Protein AF-A0A7C1GB24-F1 (afdb_monomer_lite)

Sequence (104 aa):
MDYRIENNWYEDTQGGSRRIYVYAGARSGGPGGTTQIGVVIVRILEIFVLENETRISVVEHSVYLTPCQGGPVRVVDAVSEVLTLQSASGHTFTFDVPARQFLP

pLDDT: mean 91.96, std 10.69, range [50.69, 98.56]

Structure (mmCIF, N/CA/C/O backbone):
data_AF-A0A7C1GB24-F1
#
_entry.id   AF-A0A7C1GB24-F1
#
loop_
_atom_site.group_PDB
_atom_site.id
_atom_site.type_symbol
_atom_site.label_atom_id
_atom_site.label_alt_id
_atom_site.label_comp_id
_atom_site.label_asym_id
_atom_site.label_entity_id
_atom_site.label_seq_id
_atom_site.pdbx_PDB_ins_code
_atom_site.Cartn_x
_atom_site.Cartn_y
_atom_site.Cartn_z
_atom_site.occupancy
_atom_site.B_iso_or_equiv
_atom_site.auth_seq_id
_atom_site.auth_comp_id
_atom_site.auth_asym_id
_atom_site.auth_atom_id
_atom_site.pdbx_PDB_model_num
ATOM 1 N N . MET A 1 1 ? 7.061 17.951 -2.820 1.00 61.88 1 MET A N 1
ATOM 2 C CA . MET A 1 1 ? 7.457 16.744 -3.574 1.00 61.88 1 MET A CA 1
ATOM 3 C C . MET A 1 1 ? 6.188 16.194 -4.172 1.00 61.88 1 MET A C 1
ATOM 5 O O . MET A 1 1 ? 5.239 16.020 -3.421 1.00 61.88 1 MET A O 1
ATOM 9 N N . ASP A 1 2 ? 6.170 15.970 -5.480 1.00 83.44 2 ASP A N 1
ATOM 10 C CA . ASP A 1 2 ? 4.975 15.472 -6.154 1.00 83.44 2 ASP A CA 1
ATOM 11 C C . ASP A 1 2 ? 5.076 13.960 -6.328 1.00 83.44 2 ASP A C 1
ATOM 13 O O . ASP A 1 2 ? 6.159 13.413 -6.556 1.00 83.44 2 ASP A O 1
ATOM 17 N N . TYR A 1 3 ? 3.940 13.284 -6.213 1.00 88.56 3 TYR A N 1
ATOM 18 C CA . TYR A 1 3 ? 3.826 11.846 -6.402 1.00 88.56 3 TYR A CA 1
ATOM 19 C C . TYR A 1 3 ? 2.800 11.581 -7.490 1.00 88.56 3 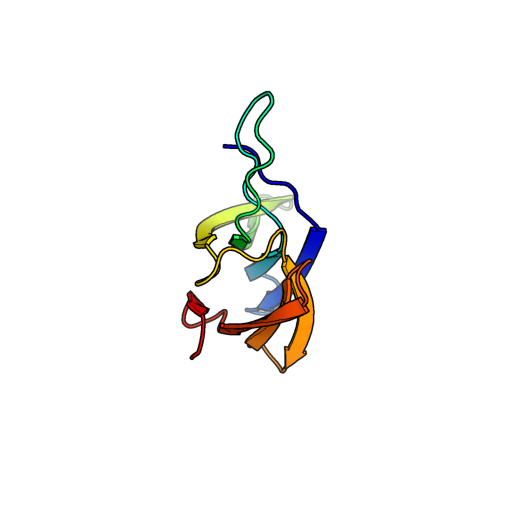TYR A C 1
ATOM 21 O O . TYR A 1 3 ? 1.736 12.201 -7.513 1.00 88.56 3 TYR A O 1
ATOM 29 N N . ARG A 1 4 ? 3.105 10.640 -8.380 1.00 90.31 4 ARG A N 1
ATOM 30 C CA . ARG A 1 4 ? 2.116 10.087 -9.298 1.00 90.31 4 ARG A CA 1
ATOM 31 C C . ARG A 1 4 ? 1.582 8.808 -8.686 1.00 90.31 4 ARG A C 1
ATOM 33 O O . ARG A 1 4 ? 2.304 7.817 -8.630 1.00 90.31 4 ARG A O 1
ATOM 40 N N . ILE A 1 5 ? 0.344 8.853 -8.212 1.00 94.19 5 ILE A N 1
ATOM 41 C CA . ILE A 1 5 ? -0.330 7.692 -7.632 1.00 94.19 5 ILE A CA 1
ATOM 42 C C . ILE A 1 5 ? -0.952 6.870 -8.753 1.00 94.19 5 ILE A C 1
ATOM 44 O O . ILE A 1 5 ? -1.641 7.413 -9.613 1.00 94.19 5 ILE A O 1
ATOM 48 N N . GLU A 1 6 ? -0.697 5.568 -8.738 1.00 95.81 6 GLU A N 1
ATOM 49 C CA . GLU A 1 6 ? -1.246 4.627 -9.709 1.00 95.81 6 GLU A CA 1
ATOM 50 C C . GLU A 1 6 ? -2.498 3.943 -9.152 1.00 95.81 6 GLU A C 1
ATOM 52 O O . GLU A 1 6 ? -3.511 3.848 -9.841 1.00 95.81 6 GLU A O 1
ATOM 57 N N . ASN A 1 7 ? -2.449 3.497 -7.895 1.00 98.19 7 ASN A N 1
ATOM 58 C CA . ASN A 1 7 ? -3.603 2.992 -7.159 1.00 98.19 7 ASN A CA 1
ATOM 59 C C . ASN A 1 7 ? -3.373 3.057 -5.642 1.00 98.19 7 ASN A C 1
ATOM 61 O O . ASN A 1 7 ? -2.372 3.590 -5.156 1.00 98.19 7 ASN A O 1
ATOM 65 N N . ASN A 1 8 ? -4.346 2.555 -4.886 1.00 98.25 8 ASN A N 1
ATOM 66 C CA . ASN A 1 8 ? -4.248 2.425 -3.443 1.00 98.25 8 ASN A CA 1
ATOM 67 C C . ASN A 1 8 ? -4.926 1.146 -2.959 1.00 98.25 8 ASN A C 1
ATOM 69 O O . ASN A 1 8 ? -5.823 0.621 -3.617 1.00 98.25 8 ASN A O 1
ATOM 73 N N . TRP A 1 9 ? -4.490 0.703 -1.791 1.00 98.38 9 TRP A N 1
ATOM 74 C CA . TRP A 1 9 ? -5.188 -0.230 -0.923 1.00 98.38 9 TRP A CA 1
ATOM 75 C C . TRP A 1 9 ? -5.576 0.510 0.360 1.00 98.38 9 TRP A C 1
ATOM 77 O O . TRP A 1 9 ? -4.907 1.479 0.743 1.00 98.38 9 TRP A O 1
ATOM 87 N N . TYR A 1 10 ? -6.647 0.079 1.020 1.00 97.56 10 TYR A N 1
ATOM 88 C CA . TYR A 1 10 ? -6.994 0.594 2.336 1.00 97.56 10 TYR A CA 1
ATOM 89 C C . TYR A 1 10 ? -7.663 -0.462 3.208 1.00 97.56 10 TYR A C 1
ATOM 91 O O . TYR A 1 10 ? -8.293 -1.389 2.700 1.00 97.56 10 TYR A O 1
ATOM 99 N N . GLU A 1 11 ? -7.590 -0.244 4.517 1.00 97.00 11 GLU A N 1
ATOM 100 C CA . GLU A 1 11 ? -8.309 -1.024 5.516 1.00 97.00 11 GLU A CA 1
ATOM 101 C C . GLU A 1 11 ? -8.848 -0.129 6.632 1.00 97.00 11 GLU A C 1
ATOM 103 O O . GLU A 1 11 ? -8.194 0.823 7.073 1.00 97.00 11 GLU A O 1
ATOM 108 N N . ASP A 1 12 ? -10.061 -0.450 7.078 1.00 96.50 12 ASP A N 1
ATOM 109 C CA . ASP A 1 12 ? -10.673 0.112 8.275 1.00 96.50 12 ASP A CA 1
ATOM 110 C C . ASP A 1 12 ? -10.399 -0.802 9.471 1.00 96.50 12 ASP A C 1
ATOM 112 O O . ASP A 1 12 ? -10.795 -1.963 9.503 1.00 96.50 12 ASP A O 1
ATOM 116 N N . THR A 1 13 ? -9.754 -0.245 10.488 1.00 94.00 13 THR A N 1
ATOM 117 C CA . THR A 1 13 ? -9.390 -0.909 11.741 1.00 94.00 13 THR A CA 1
ATOM 118 C C . THR A 1 13 ? -10.098 -0.230 12.915 1.00 94.00 13 THR A C 1
ATOM 120 O O . THR A 1 13 ? -10.737 0.815 12.767 1.00 94.00 13 THR A O 1
ATOM 123 N N . GLN A 1 14 ? -10.031 -0.839 14.103 1.00 93.44 14 GLN A N 1
ATOM 124 C CA . GLN A 1 14 ? -10.641 -0.301 15.331 1.00 93.44 14 GLN A CA 1
ATOM 125 C C . GLN A 1 14 ? -12.145 0.020 15.194 1.00 93.44 14 GLN A C 1
ATOM 127 O O . GLN A 1 14 ? -12.642 1.008 15.727 1.00 93.44 14 GLN A O 1
ATOM 132 N N . GLY A 1 15 ? -12.890 -0.808 14.454 1.00 92.31 15 GLY A N 1
ATOM 133 C CA . GLY A 1 15 ? -14.323 -0.584 14.226 1.00 92.31 15 GLY A CA 1
ATOM 134 C C . GLY A 1 15 ? -14.629 0.616 13.321 1.00 92.31 15 GLY A C 1
ATOM 135 O O . GLY A 1 15 ? -15.720 1.172 13.404 1.00 92.31 15 GLY A O 1
ATOM 136 N N . GLY A 1 16 ? -13.674 1.025 12.479 1.00 93.94 16 GLY A N 1
ATOM 137 C CA . GLY A 1 16 ? -13.818 2.134 11.533 1.00 93.94 16 GLY A CA 1
ATOM 138 C C . GLY A 1 16 ? -13.354 3.489 12.069 1.00 93.94 16 GLY A C 1
ATOM 139 O O . GLY A 1 16 ? -13.383 4.469 11.330 1.00 93.94 16 GLY A O 1
ATOM 140 N N . SER A 1 17 ? -12.887 3.565 13.320 1.00 96.56 17 SER A N 1
ATOM 141 C CA . SER A 1 17 ? -12.293 4.789 13.876 1.00 96.56 17 SER A CA 1
ATOM 142 C C . SER A 1 17 ? -10.852 5.018 13.417 1.00 96.56 17 SER A C 1
ATOM 144 O O . SER A 1 17 ? -10.293 6.089 13.649 1.00 96.56 17 SER A O 1
ATOM 146 N N . ARG A 1 18 ? -10.234 4.042 12.744 1.00 97.31 18 ARG A N 1
ATOM 147 C CA . ARG A 1 18 ? -8.890 4.175 12.185 1.00 97.31 18 ARG A CA 1
ATOM 148 C C . ARG A 1 18 ? -8.839 3.602 10.778 1.00 97.31 18 ARG A C 1
ATOM 150 O O . ARG A 1 18 ? -9.144 2.433 10.586 1.00 97.31 18 ARG A O 1
ATOM 157 N N . ARG A 1 19 ? -8.390 4.394 9.806 1.00 97.62 19 ARG A N 1
ATOM 158 C CA . ARG A 1 19 ? -8.230 3.960 8.411 1.00 97.62 19 ARG A CA 1
ATOM 159 C C . ARG A 1 19 ? -6.773 4.016 7.989 1.00 97.62 19 ARG A C 1
ATOM 161 O O . ARG A 1 19 ? -6.128 5.052 8.141 1.00 97.62 19 ARG A O 1
ATOM 168 N N . ILE A 1 20 ? -6.272 2.927 7.423 1.00 97.69 20 ILE A N 1
ATOM 169 C CA . ILE A 1 20 ? -4.931 2.842 6.844 1.00 97.69 20 ILE A CA 1
ATOM 170 C C . ILE A 1 20 ? -5.080 2.920 5.329 1.00 97.69 20 ILE A C 1
ATOM 172 O O . ILE A 1 20 ? -5.773 2.103 4.740 1.00 97.69 20 ILE A O 1
ATOM 176 N N . TYR A 1 21 ? -4.437 3.896 4.699 1.00 97.88 21 TYR A N 1
ATOM 177 C CA . TYR A 1 21 ? -4.258 3.958 3.253 1.00 97.88 21 TYR A CA 1
ATOM 178 C C . TYR A 1 21 ? -2.825 3.602 2.898 1.00 97.88 21 TYR A C 1
ATOM 180 O O . TYR A 1 21 ? -1.881 4.114 3.502 1.00 97.88 21 TYR A O 1
ATOM 188 N N . VAL A 1 22 ? -2.671 2.808 1.846 1.00 98.31 22 VAL A N 1
ATOM 189 C CA . VAL A 1 22 ? -1.388 2.552 1.207 1.00 98.31 22 VAL A CA 1
ATOM 190 C C . VAL A 1 22 ? -1.500 2.933 -0.258 1.00 98.31 22 VAL A C 1
ATOM 192 O O . VAL A 1 22 ? -2.157 2.255 -1.045 1.00 98.31 22 VAL A O 1
ATOM 195 N N . TYR A 1 23 ? -0.877 4.047 -0.626 1.00 98.12 23 TYR A N 1
ATOM 196 C CA . TYR A 1 23 ? -0.807 4.497 -2.011 1.00 98.12 23 TYR A CA 1
ATOM 197 C C . TYR A 1 23 ? 0.444 3.930 -2.674 1.00 98.12 23 TYR A C 1
ATOM 199 O O . TYR A 1 23 ? 1.532 4.013 -2.107 1.00 98.12 23 TYR A O 1
ATOM 207 N N . ALA A 1 24 ? 0.299 3.415 -3.890 1.00 97.56 24 ALA A N 1
ATOM 208 C CA . ALA A 1 24 ? 1.406 2.944 -4.709 1.00 97.56 24 ALA A CA 1
ATOM 209 C C . ALA A 1 24 ? 1.549 3.826 -5.951 1.00 97.56 24 ALA A C 1
ATOM 211 O O . ALA A 1 24 ? 0.557 4.258 -6.549 1.00 97.56 24 ALA A O 1
ATOM 212 N N . GLY A 1 25 ? 2.788 4.118 -6.335 1.00 95.44 25 GLY A N 1
ATOM 213 C CA . GLY A 1 25 ? 3.041 4.887 -7.542 1.00 95.44 25 GLY A CA 1
ATOM 214 C C . GLY A 1 25 ? 4.509 5.176 -7.791 1.00 95.44 25 GLY A C 1
ATOM 215 O O . GLY A 1 25 ? 5.362 4.316 -7.571 1.00 95.44 25 GLY A O 1
ATOM 216 N N . ALA A 1 26 ? 4.811 6.393 -8.242 1.00 93.12 26 ALA A N 1
ATOM 217 C CA . ALA A 1 26 ? 6.176 6.891 -8.404 1.00 93.12 26 ALA A CA 1
ATOM 218 C C . ALA A 1 26 ? 6.378 8.262 -7.752 1.00 93.12 26 ALA A C 1
ATOM 220 O O . ALA A 1 26 ? 5.475 9.104 -7.726 1.00 93.12 26 ALA A O 1
ATOM 221 N N . ARG A 1 27 ? 7.605 8.524 -7.291 1.00 90.06 27 ARG A N 1
ATOM 222 C CA . ARG A 1 27 ? 8.046 9.892 -6.986 1.00 90.06 27 ARG A CA 1
ATOM 223 C C . ARG A 1 27 ? 8.188 10.659 -8.301 1.00 90.06 27 ARG A C 1
ATOM 225 O O . ARG A 1 27 ? 8.870 10.168 -9.194 1.00 90.06 27 ARG A O 1
ATOM 232 N N . SER A 1 28 ? 7.599 11.846 -8.422 1.00 76.50 28 SER A N 1
ATOM 233 C CA . SER A 1 28 ? 7.820 12.740 -9.567 1.00 76.50 28 SER A CA 1
ATOM 234 C C . SER A 1 28 ? 9.116 13.530 -9.378 1.00 76.50 28 SER A C 1
ATOM 236 O O . SER A 1 28 ? 9.437 13.967 -8.272 1.00 76.50 28 SER A O 1
ATOM 238 N N . GLY A 1 29 ? 9.870 13.737 -10.457 1.00 67.62 29 GLY A N 1
ATOM 239 C CA . GLY A 1 29 ? 11.225 14.298 -10.414 1.00 67.62 29 GLY A CA 1
ATOM 240 C C . GLY A 1 29 ? 11.266 15.823 -10.400 1.00 67.62 29 GLY A C 1
ATOM 241 O O . GLY A 1 29 ? 12.299 16.397 -10.723 1.00 67.62 29 GLY A O 1
ATOM 242 N N . GLY A 1 30 ? 10.150 16.477 -10.066 1.00 61.97 30 GLY A N 1
ATOM 243 C CA . GLY A 1 30 ? 9.952 17.910 -10.269 1.00 61.97 30 GLY A CA 1
ATOM 244 C C . GLY A 1 30 ? 9.622 18.272 -11.727 1.00 61.97 30 GLY A C 1
ATOM 245 O O . GLY A 1 30 ? 9.403 17.380 -12.555 1.00 61.97 30 GLY A O 1
ATOM 246 N N . PRO A 1 31 ? 9.560 19.576 -12.057 1.00 50.69 31 PRO A N 1
ATOM 247 C CA . PRO A 1 31 ? 9.220 20.045 -13.398 1.00 50.69 31 PRO A CA 1
ATOM 248 C C . PRO A 1 31 ? 10.231 19.523 -14.429 1.00 50.69 31 PRO A C 1
ATOM 250 O O . PRO A 1 31 ? 11.406 19.875 -14.387 1.00 50.69 31 PRO A O 1
ATOM 253 N N . GLY A 1 32 ? 9.775 18.657 -15.339 1.00 55.06 32 GLY A N 1
ATOM 254 C CA . GLY A 1 32 ? 10.592 18.061 -16.406 1.00 55.06 32 GLY A CA 1
ATOM 255 C C . GLY A 1 32 ? 11.302 16.745 -16.058 1.00 55.06 32 GLY A C 1
ATOM 256 O O . GLY A 1 32 ? 11.919 16.149 -16.937 1.00 55.06 32 GLY A O 1
ATOM 257 N N . GLY A 1 33 ? 11.206 16.253 -14.818 1.00 52.62 33 GLY A N 1
ATOM 258 C CA . GLY A 1 33 ? 11.875 15.023 -14.389 1.00 52.62 33 GLY A CA 1
ATOM 259 C C . GLY A 1 33 ? 10.927 13.828 -14.284 1.00 52.62 33 GLY A C 1
ATOM 260 O O . GLY A 1 33 ? 10.153 13.725 -13.333 1.00 52.62 33 GLY A O 1
ATOM 261 N N . THR A 1 34 ? 11.025 12.857 -15.192 1.00 57.44 34 THR A N 1
ATOM 262 C CA . THR A 1 34 ? 10.441 11.524 -14.972 1.00 57.44 34 THR A CA 1
ATOM 263 C C . THR A 1 34 ? 11.352 10.722 -14.044 1.00 57.44 34 THR A C 1
ATOM 265 O O . THR A 1 34 ? 12.139 9.898 -14.512 1.00 57.44 34 THR A O 1
ATOM 268 N N . THR A 1 35 ? 11.298 10.948 -12.727 1.00 62.25 35 THR A N 1
ATOM 269 C CA . THR A 1 35 ? 11.907 9.976 -11.812 1.00 62.25 35 THR A CA 1
ATOM 270 C C . THR A 1 35 ? 11.065 8.707 -11.817 1.00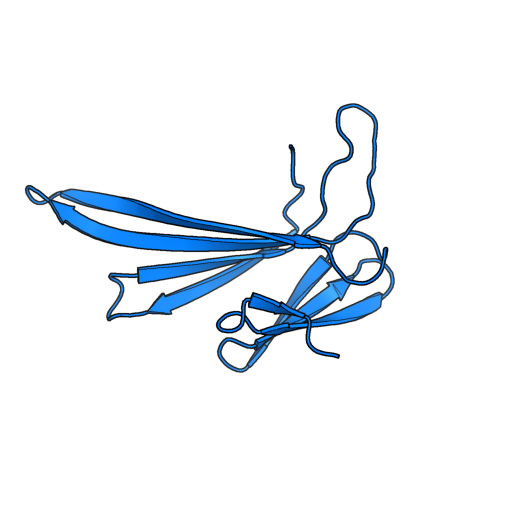 62.25 35 THR A C 1
ATOM 272 O O . THR A 1 35 ? 9.873 8.724 -11.537 1.00 62.25 35 THR A O 1
ATOM 275 N N . GLN A 1 36 ? 11.699 7.596 -12.171 1.00 71.50 36 GLN A N 1
ATOM 276 C CA . GLN A 1 36 ? 11.089 6.269 -12.277 1.00 71.50 36 GLN A CA 1
ATOM 277 C C . GLN A 1 36 ? 11.224 5.497 -10.950 1.00 71.50 36 GLN A C 1
ATOM 279 O O . GLN A 1 36 ? 11.345 4.276 -10.952 1.00 71.50 36 GLN A O 1
ATOM 284 N N . ILE A 1 37 ? 11.271 6.197 -9.809 1.00 88.56 37 ILE A N 1
ATOM 285 C CA . ILE A 1 37 ? 11.431 5.541 -8.505 1.00 88.56 37 ILE A CA 1
ATOM 286 C C . ILE A 1 37 ? 10.053 5.148 -7.992 1.00 88.56 37 ILE A C 1
ATOM 288 O O . ILE A 1 37 ? 9.235 6.033 -7.721 1.00 88.56 37 ILE A O 1
ATOM 292 N N . GLY A 1 38 ? 9.818 3.846 -7.847 1.00 94.12 38 GLY A N 1
ATOM 293 C CA . GLY A 1 38 ? 8.611 3.319 -7.226 1.00 94.12 38 GLY A CA 1
ATOM 294 C C . GLY A 1 38 ? 8.484 3.802 -5.782 1.00 94.12 38 GLY A C 1
ATOM 295 O O . GLY A 1 38 ? 9.475 3.915 -5.055 1.00 94.12 38 GLY A O 1
ATOM 296 N N . VAL A 1 39 ? 7.261 4.124 -5.371 1.00 95.50 39 VAL A N 1
ATOM 297 C CA . VAL A 1 39 ? 6.971 4.612 -4.022 1.00 95.50 39 VAL A CA 1
ATOM 298 C C . VAL A 1 39 ? 5.741 3.928 -3.442 1.00 95.50 39 VAL A C 1
ATOM 300 O O . VAL A 1 39 ? 4.764 3.680 -4.150 1.00 95.50 39 VAL A O 1
ATOM 303 N N . VAL A 1 40 ? 5.804 3.680 -2.139 1.00 97.50 40 VAL A N 1
ATOM 304 C CA . VAL A 1 40 ? 4.691 3.296 -1.276 1.00 97.50 40 VAL A CA 1
ATOM 305 C C . VAL A 1 40 ? 4.515 4.393 -0.231 1.00 97.50 40 VAL A C 1
ATOM 307 O O . VAL A 1 40 ? 5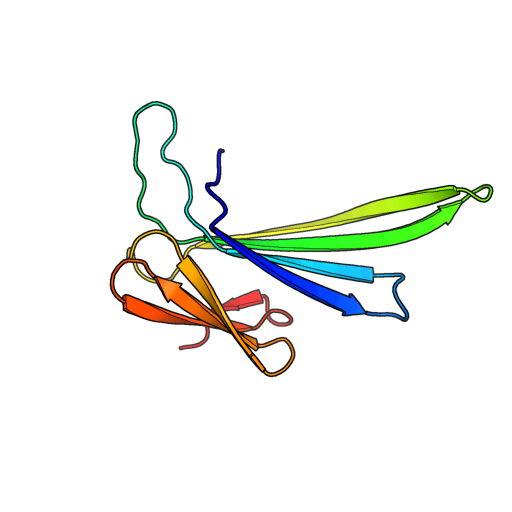.470 4.770 0.446 1.00 97.50 40 VAL A O 1
ATOM 310 N N . ILE A 1 41 ? 3.308 4.937 -0.110 1.00 97.56 41 ILE A N 1
ATOM 311 C CA . ILE A 1 41 ? 2.973 5.970 0.874 1.00 97.56 41 ILE A CA 1
ATOM 312 C C . ILE A 1 41 ? 1.938 5.391 1.826 1.00 97.56 41 ILE A C 1
ATOM 314 O O . ILE A 1 41 ? 0.820 5.095 1.410 1.00 97.56 41 ILE A O 1
ATOM 318 N N . VAL A 1 42 ? 2.300 5.269 3.099 1.00 98.12 42 VAL A N 1
ATOM 319 C CA . VAL A 1 42 ? 1.396 4.827 4.163 1.00 98.12 42 VAL A CA 1
ATOM 320 C C . VAL A 1 42 ? 0.820 6.061 4.843 1.00 98.12 42 VAL A C 1
ATOM 322 O O . VAL A 1 42 ? 1.561 6.910 5.339 1.00 98.12 42 VAL A O 1
ATOM 325 N N . ARG A 1 43 ? -0.507 6.174 4.865 1.00 97.69 43 ARG A N 1
ATOM 326 C CA . ARG A 1 43 ? -1.224 7.251 5.546 1.00 97.69 43 ARG A CA 1
ATOM 327 C C . ARG A 1 43 ? -2.238 6.656 6.505 1.00 97.69 43 ARG A C 1
ATOM 329 O O . ARG A 1 43 ? -3.133 5.940 6.074 1.00 97.69 43 ARG A O 1
ATOM 336 N N . ILE A 1 44 ? -2.132 6.998 7.783 1.00 97.56 44 ILE A N 1
ATOM 337 C CA . ILE A 1 44 ? -3.087 6.551 8.796 1.00 97.56 44 ILE A CA 1
ATOM 338 C C . ILE A 1 44 ? -3.948 7.730 9.224 1.00 97.56 44 ILE A C 1
ATOM 340 O O . ILE A 1 44 ? -3.444 8.812 9.540 1.00 97.56 44 ILE A O 1
ATOM 344 N N . LEU A 1 45 ? -5.254 7.500 9.217 1.00 98.06 45 LEU A N 1
ATOM 345 C CA . LEU A 1 45 ? -6.277 8.443 9.626 1.00 98.06 45 LEU A CA 1
ATOM 346 C C . LEU A 1 45 ? -6.949 7.953 10.906 1.00 98.06 45 LEU A C 1
ATOM 348 O O . LEU A 1 45 ? -7.284 6.775 11.005 1.00 98.06 45 LEU A O 1
ATOM 352 N N . GLU A 1 46 ? -7.201 8.861 11.838 1.00 97.94 46 GLU A N 1
ATOM 353 C CA . GLU A 1 46 ? -8.168 8.667 12.917 1.00 97.94 46 GLU A CA 1
ATOM 354 C C . GLU A 1 46 ? -9.464 9.389 12.566 1.00 97.94 46 GLU A C 1
ATOM 356 O O . GLU A 1 46 ? -9.450 10.550 12.152 1.00 97.94 46 GLU A O 1
ATOM 361 N N . ILE A 1 47 ? -10.578 8.682 12.715 1.00 97.19 47 ILE A N 1
ATOM 362 C CA . ILE A 1 47 ? -11.932 9.125 12.410 1.00 97.19 47 ILE A CA 1
ATOM 363 C C . ILE A 1 47 ? -12.697 9.146 13.731 1.00 97.19 47 ILE A C 1
ATOM 365 O O . ILE A 1 47 ? -12.860 8.118 14.386 1.00 97.19 47 ILE A O 1
ATOM 369 N N . PHE A 1 48 ? -13.160 10.323 14.135 1.00 95.44 48 PHE A N 1
ATOM 370 C CA . PHE A 1 48 ? -13.868 10.513 15.399 1.00 95.44 48 PHE A CA 1
ATOM 371 C C . PHE A 1 48 ? -15.007 11.514 15.240 1.00 95.44 48 PHE A C 1
ATOM 373 O O . PHE A 1 48 ? -15.007 12.340 14.329 1.00 95.44 48 PHE A O 1
ATOM 380 N N . VAL A 1 49 ? -15.987 11.438 16.138 1.00 95.88 49 VAL A N 1
ATOM 381 C CA . VAL A 1 49 ? -17.110 12.377 16.174 1.00 95.88 49 VAL A CA 1
ATOM 382 C C . VAL A 1 49 ? -16.844 13.422 17.247 1.00 95.88 49 VAL A C 1
ATOM 384 O O . VAL A 1 49 ? -16.617 13.081 18.407 1.00 95.88 49 VAL A O 1
ATOM 387 N N . LEU A 1 50 ? -16.886 14.694 16.864 1.00 95.94 50 LEU A N 1
ATOM 388 C CA . LEU A 1 50 ? -16.806 15.828 17.778 1.00 95.94 50 LEU A CA 1
ATOM 389 C C . LEU A 1 50 ? -17.960 16.773 17.451 1.00 95.94 50 LEU A C 1
ATOM 391 O O . LEU A 1 50 ? -18.128 17.139 16.294 1.00 95.94 50 LEU A O 1
ATOM 395 N N . GLU A 1 51 ? -18.769 17.131 18.452 1.00 95.38 51 GLU A N 1
ATOM 396 C CA . GLU A 1 51 ? -19.925 18.033 18.275 1.00 95.38 51 GLU A CA 1
ATOM 397 C C . GLU A 1 51 ? -20.925 17.546 17.200 1.00 95.38 51 GLU A C 1
ATOM 399 O O . GLU A 1 51 ? -21.509 18.339 16.471 1.00 95.38 51 GLU A O 1
ATOM 404 N N . ASN A 1 52 ? -21.140 16.225 17.108 1.00 93.62 52 ASN A N 1
ATOM 405 C CA . ASN A 1 52 ? -21.952 15.549 16.078 1.00 93.62 52 ASN A CA 1
ATOM 406 C C . ASN A 1 52 ? -21.418 15.658 14.636 1.00 93.62 52 ASN A C 1
ATOM 408 O O . ASN A 1 52 ? -22.104 15.253 13.699 1.00 93.62 52 ASN A O 1
ATOM 412 N N . GLU A 1 53 ? -20.184 16.122 14.445 1.00 96.25 53 GLU A N 1
ATOM 413 C CA . GLU A 1 53 ? -19.510 16.137 13.149 1.00 96.25 53 GLU A CA 1
ATOM 414 C C . GLU A 1 53 ? -18.442 15.045 13.077 1.00 96.25 53 GLU A C 1
ATOM 416 O O . GLU A 1 53 ? -17.671 14.839 14.016 1.00 96.25 53 GLU A O 1
ATOM 421 N N . THR A 1 54 ? -18.359 14.355 11.936 1.00 95.69 54 THR A N 1
ATOM 422 C CA . THR A 1 54 ? -17.251 13.427 11.672 1.00 95.69 54 THR A CA 1
ATOM 423 C C . THR A 1 54 ? -16.003 14.226 11.322 1.00 95.69 54 THR A C 1
ATOM 425 O O . THR A 1 54 ? -15.983 14.959 10.334 1.00 95.69 54 THR A O 1
ATOM 428 N N . ARG A 1 55 ? -14.947 14.060 12.115 1.00 96.31 55 ARG A N 1
ATOM 429 C CA . ARG A 1 55 ? -13.633 14.662 11.891 1.00 96.31 55 ARG A CA 1
ATOM 430 C C . ARG A 1 55 ? -12.607 13.591 11.563 1.00 96.31 55 ARG A C 1
ATOM 432 O O . ARG A 1 55 ? -12.727 12.437 11.969 1.00 96.31 55 ARG A O 1
ATOM 439 N N . ILE A 1 56 ? -11.598 14.004 10.802 1.00 96.19 56 ILE A N 1
ATOM 440 C CA . ILE A 1 56 ? -10.494 13.155 10.367 1.00 96.19 56 ILE A CA 1
ATOM 441 C C . ILE A 1 56 ? -9.191 13.825 10.789 1.00 96.19 56 ILE A C 1
ATOM 443 O O . ILE A 1 56 ? -8.945 14.979 10.437 1.00 96.19 56 ILE A O 1
ATOM 447 N N . SER A 1 57 ? -8.345 13.094 11.506 1.00 97.06 57 SER A N 1
ATOM 448 C CA . SER A 1 57 ? -6.973 13.492 11.815 1.00 97.06 57 SER A CA 1
ATOM 449 C C . SER A 1 57 ? -5.996 12.589 11.075 1.00 97.06 57 SER A C 1
ATOM 451 O O . SER A 1 57 ? -6.182 11.376 11.030 1.00 97.06 57 SER A O 1
ATOM 453 N N . VAL A 1 58 ? -4.947 13.162 10.486 1.00 96.94 58 VAL A N 1
AT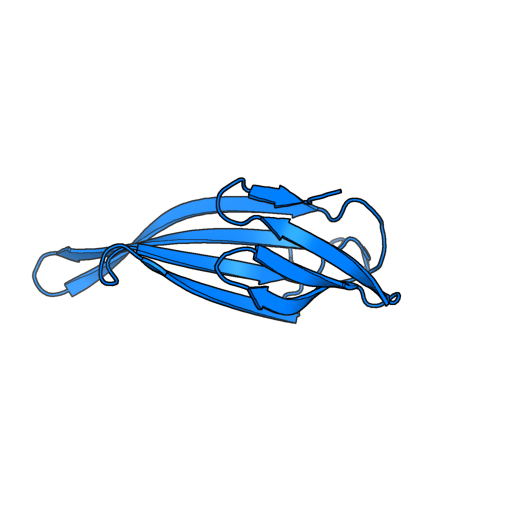OM 454 C CA . VAL A 1 58 ? -3.836 12.371 9.943 1.00 96.94 58 VAL A CA 1
ATOM 455 C C . VAL A 1 58 ? -2.871 12.107 11.086 1.00 96.94 58 VAL A C 1
ATOM 457 O O . VAL A 1 58 ? -2.204 13.031 11.544 1.00 96.94 58 VAL A O 1
ATOM 460 N N . VAL A 1 59 ? -2.785 10.858 11.527 1.00 96.50 59 VAL A N 1
ATOM 461 C CA . VAL A 1 59 ? -1.866 10.467 12.606 1.00 96.50 59 VAL A CA 1
ATOM 462 C C . VAL A 1 59 ? -0.541 9.940 12.083 1.00 96.50 59 VAL A C 1
ATOM 464 O O . VAL A 1 59 ? 0.452 9.950 12.803 1.00 96.50 59 VAL A O 1
ATOM 467 N N . GLU A 1 60 ? -0.500 9.523 10.816 1.00 95.44 60 GLU A N 1
ATOM 468 C CA . GLU A 1 60 ? 0.744 9.130 10.168 1.00 95.44 60 GLU A CA 1
ATOM 469 C C . GLU A 1 60 ? 0.750 9.431 8.671 1.00 95.44 60 GLU A C 1
ATOM 471 O O . GLU A 1 60 ? -0.266 9.297 7.981 1.00 95.44 60 GLU A O 1
ATOM 476 N N . HIS A 1 61 ? 1.931 9.802 8.179 1.00 96.06 61 HIS A N 1
ATOM 477 C CA . HIS A 1 61 ? 2.247 9.918 6.766 1.00 96.06 61 HIS A CA 1
ATOM 478 C C . HIS A 1 61 ? 3.718 9.540 6.541 1.00 96.06 61 HIS A C 1
ATOM 480 O O . HIS A 1 61 ? 4.616 10.323 6.852 1.00 96.06 61 HIS A O 1
ATOM 486 N N . SER A 1 62 ? 3.954 8.352 5.992 1.00 96.38 62 SER A N 1
ATOM 487 C CA . SER A 1 62 ? 5.288 7.772 5.812 1.00 96.38 62 SER A CA 1
ATOM 488 C C . SER A 1 62 ? 5.498 7.363 4.355 1.00 96.38 62 SER A C 1
ATOM 490 O O . SER A 1 62 ? 4.578 6.877 3.697 1.00 96.38 62 SER A O 1
ATOM 492 N N . VAL A 1 63 ? 6.709 7.573 3.832 1.00 96.06 63 VAL A N 1
ATOM 493 C CA . VAL A 1 63 ? 7.049 7.351 2.418 1.00 96.06 63 VAL A CA 1
ATOM 494 C C . VAL A 1 63 ? 8.196 6.354 2.314 1.00 96.06 63 VAL A C 1
ATOM 496 O O . VAL A 1 63 ? 9.260 6.570 2.891 1.00 96.06 63 VAL A O 1
ATOM 499 N N . TYR A 1 64 ? 7.998 5.304 1.522 1.00 96.31 64 TYR A N 1
ATOM 500 C CA . TYR A 1 64 ? 8.942 4.210 1.319 1.00 96.31 64 TYR A CA 1
ATOM 501 C C . TYR A 1 64 ? 9.267 4.081 -0.166 1.00 96.31 64 TYR A C 1
ATOM 503 O O . TYR A 1 64 ? 8.373 3.949 -1.000 1.00 96.31 64 TYR A O 1
ATOM 511 N N . LEU A 1 65 ? 10.552 4.141 -0.513 1.00 94.56 65 LEU A N 1
ATOM 512 C CA . LEU A 1 65 ? 11.003 3.920 -1.886 1.00 94.56 65 LEU A CA 1
ATOM 513 C C . LEU A 1 65 ? 11.225 2.430 -2.116 1.00 94.56 65 LEU A C 1
ATOM 515 O O . LEU A 1 65 ? 11.718 1.735 -1.229 1.00 94.56 65 LEU A O 1
ATOM 519 N N . THR A 1 66 ? 10.896 1.954 -3.313 1.00 94.06 66 THR A N 1
ATOM 520 C CA . THR A 1 66 ? 11.162 0.564 -3.684 1.00 94.06 66 THR A CA 1
ATOM 521 C C . THR A 1 66 ? 12.668 0.268 -3.652 1.00 94.06 66 THR A C 1
ATOM 523 O O . THR A 1 66 ? 13.460 1.133 -4.044 1.00 94.06 66 THR A O 1
ATOM 526 N N . PRO A 1 67 ? 13.090 -0.947 -3.244 1.00 90.06 67 PRO A N 1
ATOM 527 C CA . PRO A 1 67 ? 14.509 -1.309 -3.147 1.00 90.06 67 PRO A CA 1
ATOM 528 C C . PRO A 1 67 ? 15.283 -1.174 -4.462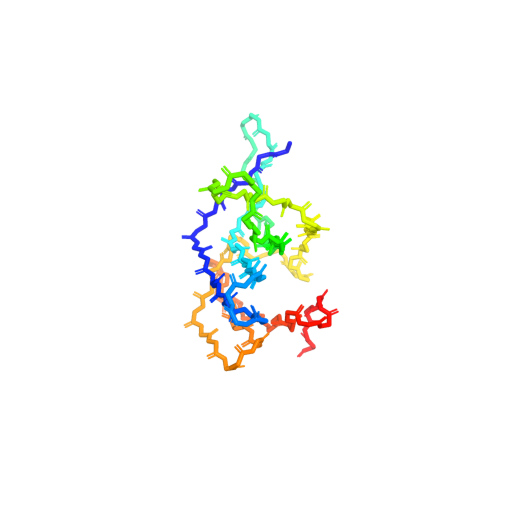 1.00 90.06 67 PRO A C 1
ATOM 530 O O . PRO A 1 67 ? 16.472 -0.859 -4.454 1.00 90.06 67 PRO A O 1
ATOM 533 N N . CYS A 1 68 ? 14.615 -1.382 -5.600 1.00 85.56 68 CYS A N 1
ATOM 534 C CA . CYS A 1 68 ? 15.196 -1.162 -6.917 1.00 85.56 68 CYS A CA 1
ATOM 535 C C . CYS A 1 68 ? 14.424 -0.111 -7.724 1.00 85.56 68 CYS A C 1
ATOM 537 O O . CYS A 1 68 ? 13.249 0.185 -7.483 1.00 85.56 68 CYS A O 1
ATOM 539 N N . GLN A 1 69 ? 15.124 0.467 -8.699 1.00 82.50 69 GLN A N 1
ATOM 540 C CA . GLN A 1 69 ? 14.585 1.449 -9.631 1.00 82.50 69 GLN A CA 1
ATOM 541 C C . GLN A 1 69 ? 13.893 0.714 -10.783 1.00 82.50 69 GLN A C 1
ATOM 543 O O . GLN A 1 69 ? 14.541 0.301 -11.740 1.00 82.50 69 GLN A O 1
ATOM 548 N N . GLY A 1 70 ? 12.581 0.502 -10.657 1.00 83.00 70 GLY A N 1
ATOM 549 C CA . GLY A 1 70 ? 11.781 -0.280 -11.609 1.00 83.00 70 GLY A CA 1
ATOM 550 C C . GLY A 1 70 ? 10.640 0.486 -12.282 1.00 83.00 70 GLY A C 1
ATOM 551 O O . GLY A 1 70 ? 9.804 -0.127 -12.946 1.00 83.00 70 GLY A O 1
ATOM 552 N N . GLY A 1 71 ? 10.568 1.802 -12.100 1.00 89.94 71 GLY A N 1
ATOM 553 C CA . GLY A 1 71 ? 9.404 2.591 -12.484 1.00 89.94 71 GLY A CA 1
ATOM 554 C C . GLY A 1 71 ? 8.341 2.669 -11.384 1.00 89.94 71 GLY A C 1
ATOM 555 O O . GLY A 1 71 ? 8.529 2.149 -10.282 1.00 89.94 71 GLY A O 1
ATOM 556 N N . PRO A 1 72 ? 7.213 3.331 -11.690 1.00 93.19 72 PRO A N 1
ATOM 557 C CA . PRO A 1 72 ? 6.029 3.335 -10.844 1.00 93.19 72 PRO A CA 1
ATOM 558 C C . PRO A 1 72 ? 5.600 1.923 -10.468 1.00 93.19 72 PRO A C 1
ATOM 560 O O . PRO A 1 72 ? 5.680 1.010 -11.292 1.00 93.19 72 PRO A O 1
ATOM 563 N N . VAL A 1 73 ? 5.103 1.776 -9.243 1.00 96.38 73 VAL A N 1
ATOM 564 C CA . VAL A 1 73 ? 4.521 0.529 -8.746 1.00 96.38 73 VAL A CA 1
ATOM 565 C C . VAL A 1 73 ? 3.015 0.639 -8.567 1.00 96.38 73 VAL A C 1
ATOM 567 O O . VAL A 1 73 ? 2.484 1.723 -8.332 1.00 96.38 73 VAL A O 1
ATOM 570 N N . ARG A 1 74 ? 2.334 -0.501 -8.656 1.00 97.81 74 ARG A N 1
ATOM 571 C CA . ARG A 1 74 ? 0.905 -0.653 -8.360 1.00 97.81 74 ARG A CA 1
ATOM 572 C C . ARG A 1 74 ? 0.706 -1.801 -7.391 1.00 97.81 74 ARG A C 1
ATOM 574 O O . ARG A 1 74 ? 1.404 -2.803 -7.516 1.00 97.81 74 ARG A O 1
ATOM 581 N N . VAL A 1 75 ? -0.257 -1.692 -6.481 1.00 98.25 75 VAL A N 1
ATOM 582 C CA . VAL A 1 75 ? -0.727 -2.850 -5.703 1.00 98.25 75 VAL A CA 1
ATOM 583 C C . VAL A 1 75 ? -1.462 -3.789 -6.658 1.00 98.25 75 VAL A C 1
ATOM 585 O O . VAL A 1 75 ? -2.370 -3.340 -7.357 1.00 98.25 75 VAL A O 1
ATOM 588 N N . VAL A 1 76 ? -1.060 -5.055 -6.722 1.00 98.31 76 VAL A N 1
ATOM 589 C CA . VAL A 1 76 ? -1.668 -6.071 -7.602 1.00 98.31 76 VAL A CA 1
ATOM 590 C C . VAL A 1 76 ? -2.346 -7.197 -6.833 1.00 98.31 76 VAL A C 1
ATOM 592 O O . VAL A 1 76 ? -3.231 -7.841 -7.386 1.00 98.31 76 VAL A O 1
ATOM 595 N N . ASP A 1 77 ? -1.967 -7.406 -5.572 1.00 98.06 77 ASP A N 1
ATOM 596 C CA . ASP A 1 77 ? -2.598 -8.375 -4.680 1.00 98.06 77 ASP A CA 1
ATOM 597 C C . ASP A 1 77 ? -2.412 -7.960 -3.212 1.00 98.06 77 ASP A C 1
ATOM 599 O O . ASP A 1 77 ? -1.515 -7.170 -2.891 1.00 98.06 77 ASP A O 1
ATOM 603 N N . ALA A 1 78 ? -3.256 -8.486 -2.329 1.00 97.62 78 ALA A N 1
ATOM 604 C CA . ALA A 1 78 ? -3.194 -8.260 -0.892 1.00 97.62 78 ALA A CA 1
ATOM 605 C C . ALA A 1 78 ? -3.684 -9.498 -0.132 1.00 97.62 78 ALA A C 1
ATOM 607 O O . ALA A 1 78 ? -4.826 -9.931 -0.297 1.00 97.62 78 ALA A O 1
ATOM 608 N N . VAL A 1 79 ? -2.835 -10.026 0.750 1.00 96.44 79 VAL A N 1
ATOM 609 C CA . VAL A 1 79 ? -3.207 -11.077 1.702 1.00 96.44 79 VAL A CA 1
ATOM 610 C C . VAL A 1 79 ? -3.080 -10.486 3.097 1.00 96.44 79 VAL A C 1
ATOM 612 O O . VAL A 1 79 ? -1.972 -10.263 3.587 1.00 96.44 79 VAL A O 1
ATOM 615 N N . SER A 1 80 ? -4.224 -10.197 3.718 1.00 91.75 80 SER A N 1
ATOM 616 C CA . SER A 1 80 ? -4.284 -9.369 4.929 1.00 91.75 80 SER A CA 1
ATOM 617 C C . SER A 1 80 ? -3.584 -8.018 4.685 1.00 91.75 80 SER A C 1
ATOM 619 O O . SER A 1 80 ? -3.814 -7.386 3.655 1.00 91.75 80 SER A O 1
ATOM 621 N N . GLU A 1 81 ? -2.702 -7.589 5.587 1.00 96.06 81 GLU A N 1
ATOM 622 C CA . GLU A 1 81 ? -1.966 -6.324 5.495 1.00 96.06 81 GLU A CA 1
ATOM 623 C C . GLU A 1 81 ? -0.594 -6.472 4.799 1.00 96.06 81 GLU A C 1
ATOM 625 O O . GLU A 1 81 ? 0.305 -5.647 4.977 1.00 96.06 81 GLU A O 1
ATOM 630 N N . VAL A 1 82 ? -0.408 -7.536 4.010 1.00 98.12 82 VAL A N 1
ATOM 631 C CA . VAL A 1 82 ? 0.795 -7.760 3.199 1.00 98.12 82 VAL A CA 1
ATOM 632 C C . VAL A 1 82 ? 0.448 -7.564 1.728 1.00 98.12 82 VAL A C 1
ATOM 634 O O . VAL A 1 82 ? -0.333 -8.319 1.144 1.00 98.12 82 VAL A O 1
ATOM 637 N N . LEU A 1 83 ? 1.033 -6.530 1.126 1.00 98.56 83 LEU A N 1
ATOM 638 C CA . LEU A 1 83 ? 0.719 -6.098 -0.232 1.00 98.56 83 LEU A CA 1
ATOM 639 C C . LEU A 1 83 ? 1.762 -6.598 -1.218 1.00 98.56 83 LEU A C 1
ATOM 641 O O . LEU A 1 83 ? 2.962 -6.410 -1.015 1.00 98.56 83 LEU A O 1
ATOM 645 N N . THR A 1 84 ? 1.296 -7.142 -2.335 1.00 98.31 84 THR A N 1
ATOM 646 C CA . THR A 1 84 ? 2.141 -7.419 -3.494 1.00 98.31 84 THR A CA 1
ATOM 647 C C . THR A 1 84 ? 2.051 -6.246 -4.458 1.00 98.31 84 THR A C 1
ATOM 649 O O . THR A 1 84 ? 0.969 -5.848 -4.896 1.00 98.31 84 THR A O 1
ATOM 652 N N . LEU A 1 85 ? 3.204 -5.677 -4.789 1.00 97.94 85 LEU A N 1
ATOM 653 C CA . LEU A 1 85 ? 3.370 -4.533 -5.673 1.00 97.94 85 LEU A CA 1
ATOM 654 C C . LEU A 1 85 ? 4.088 -4.978 -6.941 1.00 97.94 85 LEU A C 1
ATOM 656 O O . LEU A 1 85 ? 5.079 -5.694 -6.858 1.00 97.94 85 LEU A O 1
ATOM 660 N N . GLN A 1 86 ? 3.657 -4.495 -8.101 1.00 97.25 86 GLN A N 1
ATOM 661 C CA . GLN A 1 86 ? 4.348 -4.731 -9.368 1.00 97.25 86 GLN A CA 1
ATOM 662 C C . GLN A 1 86 ? 4.817 -3.408 -9.976 1.00 97.25 86 GLN A C 1
ATOM 664 O O . GLN A 1 86 ? 4.044 -2.451 -10.059 1.00 97.25 86 GLN A O 1
ATOM 669 N N . SER A 1 87 ? 6.082 -3.349 -10.394 1.00 95.06 87 SER A N 1
ATOM 670 C CA . SER A 1 87 ? 6.654 -2.207 -11.108 1.00 95.06 87 SER A CA 1
ATOM 671 C C . SER A 1 87 ? 6.307 -2.225 -12.592 1.00 95.06 87 SER A C 1
ATOM 673 O O . SER A 1 87 ? 6.045 -3.275 -13.177 1.00 95.06 87 SER A O 1
ATOM 675 N N . ALA A 1 88 ? 6.407 -1.066 -13.242 1.00 91.38 88 ALA A N 1
ATOM 676 C CA . ALA A 1 88 ? 6.279 -0.957 -14.695 1.00 91.38 88 ALA A CA 1
ATOM 677 C C . ALA A 1 88 ? 7.284 -1.839 -15.467 1.00 91.38 88 ALA A C 1
ATOM 679 O O . ALA A 1 88 ? 6.993 -2.271 -16.578 1.00 91.38 88 ALA A O 1
ATOM 680 N N . SER A 1 89 ? 8.455 -2.123 -14.885 1.00 90.69 89 SER A N 1
ATOM 681 C CA . SER A 1 89 ? 9.451 -3.044 -15.448 1.00 90.69 89 SER A CA 1
ATOM 682 C C . SER A 1 89 ? 9.214 -4.528 -15.124 1.00 90.69 89 SER A C 1
ATOM 684 O O . SER A 1 89 ? 10.031 -5.358 -15.513 1.00 90.69 89 SER A O 1
ATOM 686 N N . GLY A 1 90 ? 8.132 -4.875 -14.419 1.00 92.25 90 GLY A N 1
ATOM 687 C CA . GLY A 1 90 ? 7.761 -6.254 -14.084 1.00 92.25 90 GLY A CA 1
ATOM 688 C C . GLY A 1 90 ? 8.372 -6.805 -12.791 1.00 92.25 90 GLY A C 1
ATOM 689 O O . GLY A 1 90 ? 8.145 -7.970 -12.468 1.00 92.25 90 GLY A O 1
ATOM 690 N N . HIS A 1 91 ? 9.113 -5.997 -12.024 1.00 93.44 91 HIS A N 1
ATOM 691 C CA . HIS A 1 91 ? 9.615 -6.420 -10.714 1.00 93.44 91 HIS A CA 1
ATOM 692 C C . HIS A 1 91 ? 8.465 -6.488 -9.717 1.00 93.44 91 HIS A C 1
ATOM 694 O O . HIS A 1 91 ? 7.597 -5.616 -9.706 1.00 93.44 91 HIS A O 1
ATOM 700 N N . THR A 1 92 ? 8.481 -7.511 -8.868 1.00 95.75 92 THR A N 1
ATOM 701 C CA . THR A 1 92 ? 7.505 -7.663 -7.790 1.00 95.75 92 THR A CA 1
ATOM 702 C C . THR A 1 92 ? 8.162 -7.325 -6.460 1.00 95.75 92 THR A C 1
ATOM 704 O O . THR A 1 92 ? 9.309 -7.699 -6.226 1.00 95.75 92 THR A O 1
ATOM 707 N N . PHE A 1 93 ? 7.439 -6.613 -5.602 1.00 96.56 93 PHE A N 1
ATOM 708 C CA . PHE A 1 93 ? 7.843 -6.314 -4.235 1.00 96.56 93 PHE A CA 1
ATOM 709 C C . PHE A 1 93 ? 6.735 -6.718 -3.282 1.00 96.56 93 PHE A C 1
ATOM 711 O O . PHE A 1 93 ? 5.558 -6.556 -3.600 1.00 96.56 93 PHE A O 1
ATOM 718 N N . THR A 1 94 ? 7.117 -7.138 -2.087 1.00 97.94 94 THR A N 1
ATOM 719 C CA . THR A 1 94 ? 6.169 -7.391 -1.008 1.00 97.94 94 THR A CA 1
ATOM 720 C C . THR A 1 94 ? 6.355 -6.325 0.056 1.00 97.94 94 THR A C 1
ATOM 722 O O . THR A 1 94 ? 7.478 -6.097 0.504 1.00 97.94 94 THR A O 1
ATOM 725 N N . PHE A 1 95 ? 5.279 -5.645 0.439 1.00 98.38 95 PHE A N 1
ATOM 726 C CA . PHE A 1 95 ? 5.295 -4.619 1.475 1.00 98.38 95 PHE A CA 1
ATOM 727 C C . PHE A 1 95 ? 4.417 -5.051 2.647 1.00 98.38 95 PHE A C 1
ATOM 729 O O . PHE A 1 95 ? 3.215 -5.256 2.489 1.00 98.38 95 PHE A O 1
ATOM 736 N N . ASP A 1 96 ? 5.035 -5.183 3.814 1.00 98.12 96 A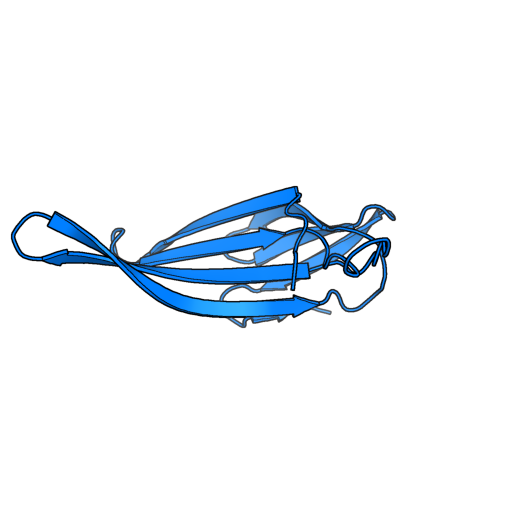SP A N 1
ATOM 737 C CA . ASP A 1 96 ? 4.368 -5.450 5.084 1.00 98.12 96 ASP A CA 1
ATOM 738 C C . ASP A 1 96 ? 3.915 -4.110 5.676 1.00 98.12 96 ASP A C 1
ATOM 740 O O . ASP A 1 96 ? 4.744 -3.258 6.016 1.00 98.12 96 ASP A O 1
ATOM 744 N N . VAL A 1 97 ? 2.598 -3.889 5.735 1.00 97.12 97 VAL A N 1
ATOM 745 C CA . VAL A 1 97 ? 2.025 -2.611 6.176 1.00 97.12 97 VAL A CA 1
ATOM 746 C C . VAL A 1 97 ? 2.222 -2.385 7.682 1.00 97.12 97 VAL A C 1
ATOM 748 O O . VAL A 1 97 ? 2.660 -1.283 8.031 1.00 97.12 97 VAL A O 1
ATOM 751 N N . PRO A 1 98 ? 2.001 -3.368 8.582 1.00 95.06 98 PRO A N 1
ATOM 752 C CA . PRO A 1 98 ? 2.264 -3.207 10.013 1.00 95.06 98 PRO A CA 1
ATOM 753 C C . PRO A 1 98 ? 3.728 -2.923 10.342 1.00 95.06 98 PRO A C 1
ATOM 755 O O . PRO A 1 98 ? 4.020 -2.019 11.127 1.00 95.06 98 PRO A O 1
ATOM 758 N N . ALA A 1 99 ? 4.656 -3.665 9.732 1.00 96.56 99 ALA A N 1
ATOM 759 C CA . ALA A 1 99 ? 6.091 -3.486 9.943 1.00 96.56 99 ALA A CA 1
ATOM 760 C C . ALA A 1 99 ? 6.669 -2.311 9.136 1.00 96.56 99 ALA A C 1
ATOM 762 O O . ALA A 1 99 ? 7.789 -1.869 9.395 1.00 96.56 99 ALA A O 1
ATOM 763 N N . ARG A 1 100 ? 5.892 -1.784 8.182 1.00 96.00 100 ARG A N 1
ATOM 764 C CA . ARG A 1 100 ? 6.221 -0.655 7.305 1.00 96.00 100 ARG A CA 1
ATOM 765 C C . ARG A 1 100 ? 7.530 -0.854 6.550 1.00 96.00 100 ARG A C 1
ATOM 767 O O . ARG A 1 100 ? 8.395 0.026 6.514 1.00 96.00 100 ARG A O 1
ATOM 774 N N . GLN A 1 101 ? 7.684 -2.029 5.960 1.00 97.06 101 GLN A N 1
ATOM 775 C CA . GLN A 1 101 ? 8.921 -2.410 5.296 1.00 97.06 101 GLN A CA 1
ATOM 776 C C . GLN A 1 101 ? 8.666 -3.284 4.078 1.00 97.06 101 GLN A C 1
ATOM 778 O O . GLN A 1 101 ? 7.697 -4.038 4.006 1.00 97.06 101 GLN A O 1
ATOM 783 N N . PHE A 1 102 ? 9.592 -3.203 3.128 1.00 96.50 102 PHE A N 1
ATOM 784 C CA . PHE A 1 102 ? 9.679 -4.192 2.067 1.00 96.50 102 PHE A CA 1
ATOM 785 C C . PHE A 1 102 ? 10.271 -5.485 2.623 1.00 96.50 102 PHE A C 1
ATOM 787 O O . PHE A 1 102 ? 11.268 -5.449 3.346 1.00 96.50 102 PHE A O 1
ATOM 794 N N . LEU A 1 103 ? 9.653 -6.611 2.279 1.00 95.12 103 LEU A N 1
ATOM 795 C CA . LEU A 1 103 ? 10.177 -7.934 2.591 1.00 95.12 103 LEU A CA 1
ATOM 796 C C . LEU A 1 103 ? 11.231 -8.357 1.543 1.00 95.12 103 LEU A C 1
ATOM 798 O O . LEU A 1 103 ? 11.183 -7.845 0.418 1.00 95.12 103 LEU A O 1
ATOM 802 N N . PRO A 1 104 ? 12.184 -9.241 1.909 1.00 86.31 104 PRO A N 1
ATOM 803 C CA . PRO A 1 104 ? 13.219 -9.753 1.005 1.00 86.31 104 PRO A CA 1
ATOM 804 C C . PRO A 1 104 ? 12.681 -10.548 -0.189 1.00 86.31 104 PRO A C 1
ATOM 806 O O . PRO A 1 104 ? 11.640 -11.228 -0.031 1.00 86.31 104 PRO A O 1
#

Foldseek 3Di:
DDWDFPDWDKDQPPPNQKIKIWTWWGDAPPDPGQQQWIKIWIWMWGWDADPNDIDIDTPDIDMDTDPDRQGTWDFDDDDPQWTWIAGPNGDIWIARNVVRDIDD

Secondary structure (DSSP, 8-state):
--EEEEEEEEEEEGGGTEEEEEEEEEE--STT----EEEEEEEEEEEEEETTEEEEEEEEEEEEE-SS--S-EEEEEEETTEEEEEETTS-EEEEETTTTEE--

Radius of gyration: 14.92 Å; chains: 1; bounding box: 37×31×35 Å